Protein AF-A0A960IUI6-F1 (afdb_monomer)

Nearest PDB structures (foldseek):
  4tw1-assembly1_D  TM=3.621E-01  e=4.589E+00  Staphylococcus aureus subsp. aureus USA300_TCH1516
  4h56-assembly1_A  TM=2.480E-01  e=2.644E+00  Clostridium perfringens
  7fe3-assembly1_A  TM=3.326E-01  e=8.894E+00  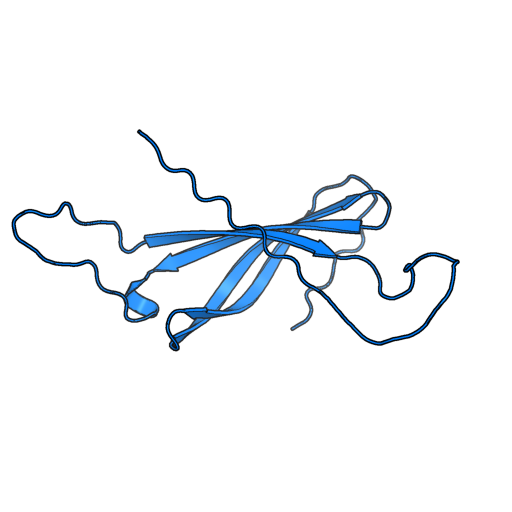Flavobacterium johnsoniae UW101

Structure (mmCIF, N/CA/C/O backbone):
data_AF-A0A960IUI6-F1
#
_entry.id   AF-A0A960IUI6-F1
#
loop_
_atom_site.group_PDB
_atom_site.id
_atom_site.type_symbol
_atom_site.label_atom_id
_atom_site.label_alt_id
_atom_site.label_comp_id
_atom_site.label_asym_id
_atom_site.label_entity_id
_atom_site.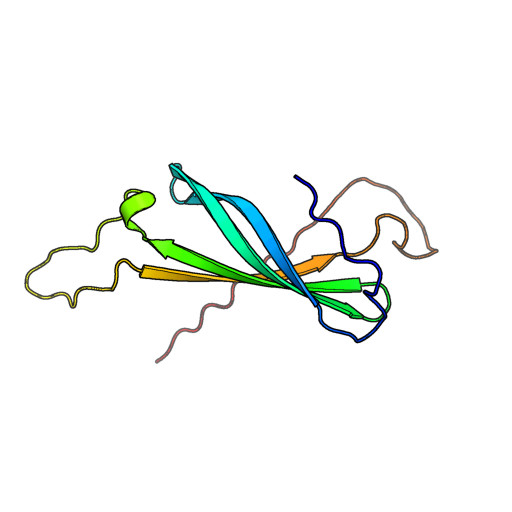label_seq_id
_atom_site.pdbx_PDB_ins_code
_atom_site.Cartn_x
_atom_site.Cartn_y
_atom_site.Cartn_z
_atom_site.occupanc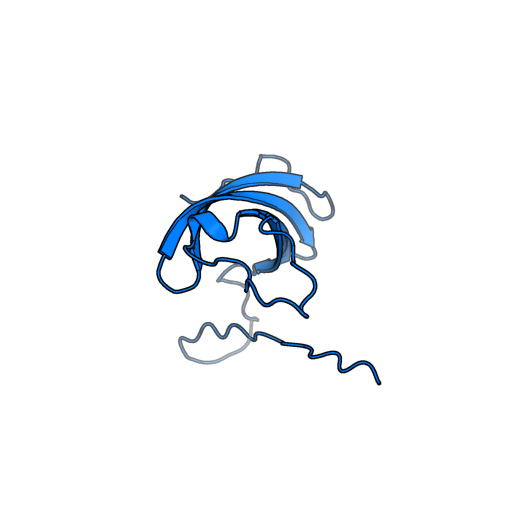y
_atom_site.B_iso_or_equiv
_atom_site.auth_seq_id
_atom_site.auth_comp_id
_atom_site.auth_asym_id
_atom_site.auth_atom_id
_atom_site.pdbx_PDB_model_num
ATOM 1 N N . GLU A 1 1 ? 1.032 8.625 -7.154 1.00 57.81 1 GLU A N 1
ATOM 2 C CA . GLU A 1 1 ? 1.769 9.134 -8.338 1.00 57.81 1 GLU A CA 1
ATOM 3 C C . GLU A 1 1 ? 2.444 7.939 -9.007 1.00 57.81 1 GLU A C 1
ATOM 5 O O . GLU A 1 1 ? 2.697 6.979 -8.283 1.00 57.81 1 GLU A O 1
ATOM 10 N N . PRO A 1 2 ? 2.651 7.898 -10.336 1.00 71.75 2 PRO A N 1
ATOM 11 C CA . PRO A 1 2 ? 3.481 6.853 -10.933 1.00 71.75 2 PRO A CA 1
ATOM 12 C C . PRO A 1 2 ? 4.876 6.847 -10.300 1.00 71.75 2 PRO A C 1
ATOM 14 O O . PRO A 1 2 ? 5.459 7.903 -10.075 1.00 71.75 2 PRO A O 1
ATOM 17 N N . V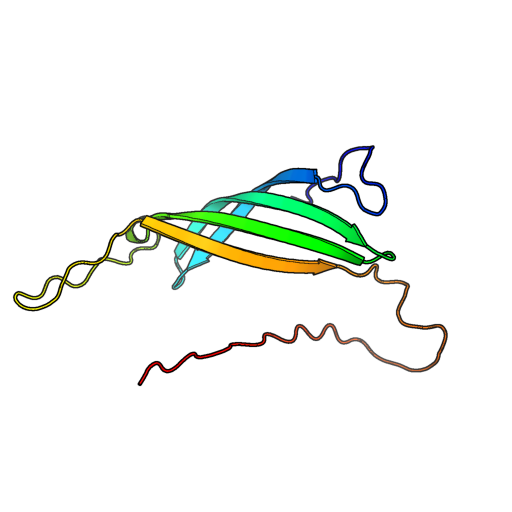AL A 1 3 ? 5.387 5.653 -10.012 1.00 75.75 3 VAL A N 1
ATOM 18 C CA . VAL A 1 3 ? 6.742 5.452 -9.497 1.00 75.75 3 VAL A CA 1
ATOM 19 C C . VAL A 1 3 ? 7.658 5.181 -10.683 1.00 75.75 3 VAL A C 1
ATOM 21 O O . VAL A 1 3 ? 7.429 4.234 -11.437 1.00 75.75 3 VAL A O 1
ATOM 24 N N . ASP A 1 4 ? 8.670 6.026 -10.862 1.00 75.50 4 ASP A N 1
ATOM 25 C CA . ASP A 1 4 ? 9.652 5.858 -11.927 1.00 75.50 4 ASP A CA 1
ATOM 26 C C . ASP A 1 4 ? 10.600 4.698 -11.615 1.00 75.50 4 ASP A C 1
ATOM 28 O O . ASP A 1 4 ? 11.130 4.572 -10.509 1.00 75.50 4 ASP A O 1
ATOM 32 N N . LEU A 1 5 ? 10.859 3.868 -12.624 1.00 67.69 5 LEU A N 1
ATOM 33 C CA . LEU A 1 5 ? 11.924 2.880 -12.547 1.00 67.69 5 LEU A CA 1
ATOM 34 C C . LEU A 1 5 ? 13.270 3.594 -12.788 1.00 67.69 5 LEU A C 1
ATOM 36 O O . LEU A 1 5 ? 13.418 4.281 -13.801 1.00 67.69 5 LEU A O 1
ATOM 40 N N . PRO A 1 6 ? 14.262 3.454 -11.894 1.00 66.56 6 PRO A N 1
ATOM 41 C CA . PRO A 1 6 ? 15.578 4.048 -12.046 1.00 66.56 6 PRO A CA 1
ATOM 42 C C . PRO A 1 6 ? 16.287 3.546 -13.303 1.00 66.56 6 PRO A C 1
ATOM 44 O O . PRO A 1 6 ? 16.130 2.403 -13.745 1.00 66.56 6 PRO A O 1
ATOM 47 N N . GLU A 1 7 ? 17.115 4.432 -13.853 1.00 58.53 7 GLU A N 1
ATOM 48 C CA . GLU A 1 7 ? 17.930 4.187 -15.038 1.00 58.53 7 GLU A CA 1
ATOM 49 C C . GLU A 1 7 ? 18.966 3.088 -14.737 1.00 58.53 7 GLU A C 1
ATOM 51 O O . GLU A 1 7 ? 20.046 3.348 -1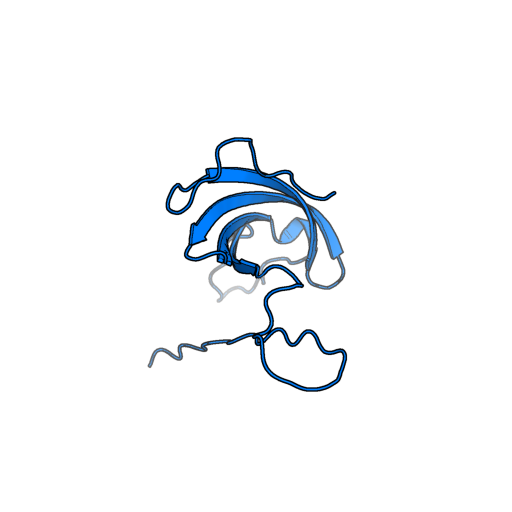4.211 1.00 58.53 7 GLU A O 1
ATOM 56 N N . GLY A 1 8 ? 18.604 1.835 -15.010 1.00 59.03 8 GLY A N 1
ATOM 57 C CA . GLY A 1 8 ? 19.395 0.660 -14.630 1.00 59.03 8 GLY A CA 1
ATOM 58 C C . GLY A 1 8 ? 18.593 -0.635 -14.517 1.00 59.03 8 GLY A C 1
ATOM 59 O O . GLY A 1 8 ? 19.198 -1.703 -14.530 1.00 59.03 8 GLY A O 1
ATOM 60 N N . ALA A 1 9 ? 17.256 -0.558 -14.477 1.00 63.19 9 ALA A N 1
ATOM 61 C CA . ALA A 1 9 ? 16.385 -1.726 -14.588 1.00 63.19 9 ALA A CA 1
ATOM 62 C C . ALA A 1 9 ? 16.651 -2.457 -15.919 1.00 63.19 9 ALA A C 1
ATOM 64 O O . ALA A 1 9 ? 16.173 -2.067 -16.985 1.00 63.19 9 ALA A O 1
ATOM 65 N N . THR A 1 10 ? 17.483 -3.490 -15.855 1.00 64.25 10 THR A N 1
ATOM 66 C CA . THR A 1 10 ? 17.847 -4.366 -16.968 1.00 64.25 10 THR A CA 1
ATOM 67 C C . THR A 1 10 ? 17.242 -5.743 -16.722 1.00 64.25 10 THR A C 1
ATOM 69 O O . THR A 1 10 ? 16.953 -6.094 -15.576 1.00 64.25 10 THR A O 1
ATOM 72 N N . ASP A 1 11 ? 17.003 -6.515 -17.787 1.00 67.69 11 ASP A N 1
ATOM 73 C CA . ASP A 1 11 ? 16.464 -7.871 -17.656 1.00 67.69 11 ASP A CA 1
ATOM 74 C C . ASP A 1 11 ? 17.278 -8.691 -16.643 1.00 67.69 11 ASP A C 1
ATOM 76 O O . ASP A 1 11 ? 18.490 -8.874 -16.788 1.00 67.69 11 ASP A O 1
ATOM 80 N N . GLY A 1 12 ? 16.590 -9.194 -15.620 1.00 68.19 12 GLY A N 1
ATOM 81 C CA . GLY A 1 12 ? 17.155 -10.059 -14.591 1.00 68.19 12 GLY A CA 1
ATOM 82 C C . GLY A 1 12 ? 17.759 -9.368 -13.363 1.00 68.19 12 GLY A C 1
ATOM 83 O O . GLY A 1 12 ? 18.076 -10.082 -12.412 1.00 68.19 12 GLY A O 1
ATOM 84 N N . GLU A 1 13 ? 17.878 -8.039 -13.297 1.00 79.31 13 GLU A N 1
ATOM 85 C CA . GLU A 1 13 ? 18.325 -7.358 -12.068 1.00 79.31 13 GLU A CA 1
ATOM 86 C C . GLU A 1 13 ? 17.127 -6.904 -11.221 1.00 79.31 13 GLU A C 1
ATOM 88 O O . GLU A 1 13 ? 16.180 -6.308 -11.736 1.00 79.31 13 GLU A O 1
ATOM 93 N N . ALA A 1 14 ? 17.155 -7.240 -9.928 1.00 82.75 14 ALA A N 1
ATOM 94 C CA . ALA A 1 14 ? 16.132 -6.839 -8.971 1.00 82.75 14 ALA A CA 1
ATOM 95 C C . ALA A 1 14 ? 16.430 -5.440 -8.429 1.00 82.75 14 ALA A C 1
ATOM 97 O O . ALA A 1 14 ? 17.583 -5.088 -8.169 1.00 82.75 14 ALA A O 1
ATOM 98 N N . LEU A 1 15 ? 15.378 -4.655 -8.238 1.00 87.31 15 LEU A N 1
ATOM 99 C CA . LEU A 1 15 ? 15.471 -3.269 -7.828 1.00 87.31 15 LEU A CA 1
ATOM 100 C C . LEU A 1 15 ? 14.476 -2.956 -6.714 1.00 87.31 15 LEU A C 1
ATOM 102 O O . LEU A 1 15 ? 13.280 -3.181 -6.877 1.00 87.31 15 LEU A O 1
ATOM 106 N N . SER A 1 16 ? 14.965 -2.339 -5.640 1.00 89.62 16 SER A N 1
ATOM 107 C CA . SER A 1 16 ? 14.135 -1.857 -4.537 1.00 89.62 16 SER A CA 1
ATOM 108 C C . SER A 1 16 ? 13.629 -0.429 -4.764 1.00 89.62 16 SER A C 1
ATOM 110 O O . SER A 1 16 ? 14.418 0.461 -5.094 1.00 89.62 16 SER A O 1
ATOM 112 N N . VAL A 1 17 ? 12.331 -0.198 -4.555 1.00 89.06 17 VAL A N 1
ATOM 113 C CA . VAL A 1 17 ? 11.689 1.121 -4.674 1.00 89.06 17 VAL A CA 1
ATOM 114 C C . VAL A 1 17 ? 10.626 1.302 -3.593 1.00 89.06 17 VAL A C 1
ATOM 116 O O . VAL A 1 17 ? 9.905 0.365 -3.270 1.00 89.06 17 VAL A O 1
ATOM 119 N N . GLU A 1 18 ? 10.494 2.516 -3.061 1.00 92.56 18 GLU A N 1
ATOM 120 C CA . GLU A 1 18 ? 9.394 2.889 -2.168 1.00 92.56 18 GLU A CA 1
ATOM 121 C C . GLU A 1 18 ? 8.264 3.553 -2.962 1.00 92.56 18 GLU A C 1
ATOM 123 O O . GLU A 1 18 ? 8.498 4.463 -3.763 1.00 92.56 18 GLU A O 1
ATOM 128 N N . ALA A 1 19 ? 7.030 3.115 -2.726 1.00 92.19 19 ALA A N 1
ATOM 129 C CA . ALA A 1 19 ? 5.848 3.601 -3.424 1.00 92.19 19 ALA A CA 1
ATOM 130 C C . ALA A 1 19 ? 4.818 4.164 -2.431 1.00 92.19 19 ALA A C 1
ATOM 132 O O . ALA A 1 19 ? 4.048 3.393 -1.850 1.00 92.19 19 ALA A O 1
ATOM 133 N N . PRO A 1 20 ? 4.765 5.495 -2.227 1.00 94.50 20 PRO A N 1
ATOM 134 C CA . PRO A 1 20 ? 3.710 6.107 -1.432 1.00 94.50 20 PRO A CA 1
ATOM 135 C C . PRO A 1 20 ? 2.362 6.005 -2.156 1.00 94.50 20 PRO A C 1
ATOM 137 O O . PRO A 1 20 ? 2.253 6.258 -3.362 1.00 94.50 20 PRO A O 1
ATOM 140 N N . GLY A 1 21 ? 1.314 5.671 -1.411 1.00 93.81 21 GLY A N 1
ATOM 141 C CA . GLY A 1 21 ? -0.028 5.480 -1.941 1.00 93.81 21 GLY A CA 1
ATOM 142 C C . GLY A 1 21 ? -1.106 5.533 -0.868 1.00 93.81 21 GLY A C 1
ATOM 143 O O . GLY A 1 21 ? -0.857 5.858 0.290 1.00 93.81 21 GLY A O 1
ATOM 144 N N . GLU A 1 22 ? -2.326 5.217 -1.281 1.00 96.00 22 GLU A N 1
ATOM 145 C CA . GLU A 1 22 ? -3.479 5.123 -0.394 1.00 96.00 22 GLU A CA 1
ATOM 146 C C . GLU A 1 22 ? -3.926 3.665 -0.324 1.00 96.00 22 GLU A C 1
ATOM 148 O O . GLU A 1 22 ? -4.184 3.033 -1.353 1.00 96.00 22 GLU A O 1
ATOM 153 N N . LEU A 1 23 ? -4.040 3.135 0.890 1.00 95.31 23 LEU A N 1
ATOM 154 C CA . LEU A 1 23 ? -4.598 1.817 1.152 1.00 95.31 23 LEU A CA 1
ATOM 155 C C . LEU A 1 23 ? -5.976 1.996 1.767 1.00 95.31 23 LEU A C 1
ATOM 157 O O . LEU A 1 23 ? -6.152 2.765 2.704 1.00 95.31 23 LEU A O 1
ATOM 161 N N . THR A 1 24 ? -6.970 1.294 1.228 1.00 96.00 24 THR A N 1
ATOM 162 C CA . THR A 1 24 ? -8.322 1.295 1.788 1.00 96.00 24 THR A CA 1
ATOM 163 C C . THR A 1 24 ? -8.663 -0.085 2.317 1.00 96.00 24 THR A C 1
ATOM 165 O O . THR A 1 24 ? -8.744 -1.041 1.546 1.00 96.00 24 THR A O 1
ATOM 168 N N . ILE A 1 25 ? -8.924 -0.179 3.618 1.00 94.44 25 ILE A N 1
ATOM 169 C CA . ILE A 1 25 ? -9.368 -1.403 4.286 1.00 94.44 25 ILE A CA 1
ATOM 170 C C . ILE A 1 25 ? -10.685 -1.095 4.983 1.00 94.44 25 ILE A C 1
ATOM 172 O O . ILE A 1 25 ? -10.815 -0.109 5.699 1.00 94.44 25 ILE A O 1
ATOM 176 N N . HIS A 1 26 ? -11.696 -1.932 4.738 1.00 92.31 26 HIS A N 1
ATOM 177 C CA . HIS A 1 26 ? -13.009 -1.808 5.379 1.00 92.31 26 HIS A CA 1
ATOM 178 C C . HIS A 1 26 ? -13.655 -0.403 5.249 1.00 92.31 26 HIS A C 1
ATOM 180 O O . HIS A 1 26 ? -14.437 0.031 6.091 1.00 92.31 26 HIS A O 1
ATOM 186 N N . GLY A 1 27 ? -13.352 0.310 4.158 1.00 95.31 27 GLY A N 1
ATOM 187 C CA . GLY A 1 27 ? -13.885 1.647 3.878 1.00 95.31 27 GLY A CA 1
ATOM 188 C C . GLY A 1 27 ? -13.151 2.804 4.565 1.00 95.31 27 GLY A C 1
ATOM 189 O O . GLY A 1 27 ? -13.553 3.947 4.361 1.00 95.31 27 GLY A O 1
ATOM 190 N N . VAL A 1 28 ? -12.092 2.530 5.333 1.00 97.06 28 VAL A N 1
ATOM 191 C CA . VAL A 1 28 ? -11.159 3.536 5.863 1.00 97.06 28 VAL A CA 1
ATOM 192 C C . VAL A 1 28 ? -9.939 3.598 4.949 1.00 97.06 28 VAL A C 1
ATOM 194 O O . VAL A 1 28 ? -9.431 2.552 4.547 1.00 97.06 28 VAL A O 1
ATOM 197 N N . THR A 1 29 ? -9.504 4.807 4.593 1.00 97.25 29 THR A N 1
ATOM 198 C CA . THR A 1 29 ? -8.394 5.056 3.665 1.00 97.25 29 THR A CA 1
ATOM 199 C C . THR A 1 29 ? -7.260 5.758 4.392 1.00 97.25 29 THR A C 1
ATOM 201 O O . THR A 1 29 ? -7.449 6.884 4.842 1.00 97.25 29 THR A O 1
ATOM 204 N N . GLU A 1 30 ? -6.088 5.129 4.413 1.00 96.62 30 GLU A N 1
ATOM 205 C CA . GLU A 1 30 ? -4.877 5.659 5.040 1.00 96.62 30 GLU A CA 1
ATOM 206 C C . GLU A 1 30 ? -3.751 5.799 4.007 1.00 96.62 30 GLU A C 1
ATOM 208 O O . GLU A 1 30 ? -3.674 5.049 3.027 1.00 96.62 30 GLU A O 1
ATOM 213 N N . GLN A 1 31 ? -2.862 6.770 4.229 1.00 96.81 31 GLN A N 1
ATOM 214 C CA . GLN A 1 31 ? -1.638 6.906 3.439 1.00 96.81 31 GLN A CA 1
ATOM 215 C C . GLN A 1 31 ? -0.606 5.894 3.926 1.00 96.81 31 GLN A C 1
ATOM 217 O O . GLN A 1 31 ? -0.272 5.867 5.108 1.00 96.81 31 GLN A O 1
ATOM 222 N N . VAL A 1 32 ? -0.068 5.109 3.002 1.00 96.00 32 VAL A N 1
ATOM 223 C CA . VAL A 1 32 ? 0.942 4.087 3.283 1.00 96.00 32 VAL A CA 1
ATOM 224 C C . VAL A 1 32 ? 2.094 4.198 2.294 1.00 96.00 32 VAL A C 1
ATOM 226 O O . VAL A 1 32 ? 1.952 4.781 1.217 1.00 96.00 32 VAL A O 1
ATOM 229 N N . THR A 1 33 ? 3.225 3.593 2.637 1.00 96.00 33 THR A N 1
ATOM 230 C CA . THR A 1 33 ? 4.341 3.389 1.712 1.00 96.00 33 THR A CA 1
ATOM 231 C C . THR A 1 33 ? 4.527 1.895 1.521 1.00 96.00 33 THR A C 1
ATOM 233 O O . THR A 1 33 ? 4.691 1.173 2.499 1.00 96.00 33 THR A O 1
ATOM 236 N N . ALA A 1 34 ? 4.484 1.433 0.273 1.00 96.25 34 ALA A N 1
ATOM 237 C CA . ALA A 1 34 ? 4.844 0.063 -0.060 1.00 96.25 34 ALA A CA 1
ATOM 238 C C . ALA A 1 34 ? 6.342 -0.033 -0.346 1.00 96.25 34 ALA A C 1
ATOM 240 O O . ALA A 1 34 ? 6.879 0.759 -1.124 1.00 96.25 34 ALA A O 1
ATOM 241 N N . GLU A 1 35 ? 6.990 -1.029 0.239 1.00 95.81 35 GLU A N 1
ATOM 242 C CA . GLU A 1 35 ? 8.329 -1.454 -0.150 1.00 95.81 35 GLU A CA 1
ATOM 243 C C . GLU A 1 35 ? 8.191 -2.429 -1.315 1.00 95.81 35 GLU A C 1
ATOM 245 O O . GLU A 1 35 ? 7.479 -3.427 -1.214 1.00 95.81 35 GLU A O 1
ATOM 250 N N . LEU A 1 36 ? 8.827 -2.123 -2.443 1.00 93.69 36 LEU A N 1
ATOM 251 C CA . LEU A 1 36 ? 8.722 -2.903 -3.671 1.00 93.69 36 LEU A CA 1
ATOM 252 C C . LEU A 1 36 ? 10.084 -3.446 -4.075 1.00 93.69 36 LEU A C 1
ATOM 254 O O . LEU A 1 36 ? 11.073 -2.719 -4.047 1.00 93.69 36 LEU A O 1
ATOM 258 N N . GLU A 1 37 ? 10.108 -4.680 -4.560 1.00 91.88 37 GLU A N 1
ATOM 259 C CA . GLU A 1 37 ? 11.198 -5.235 -5.349 1.00 91.88 37 GLU A CA 1
ATOM 260 C C . GLU A 1 37 ? 10.680 -5.564 -6.753 1.00 91.88 37 GLU A C 1
ATOM 262 O O . GLU A 1 37 ? 9.725 -6.324 -6.917 1.00 91.88 37 GLU A O 1
ATOM 267 N N . ALA A 1 38 ? 11.287 -4.965 -7.774 1.00 89.94 38 ALA A N 1
ATOM 268 C CA . ALA A 1 38 ? 10.891 -5.105 -9.167 1.00 89.94 38 ALA A CA 1
ATOM 269 C C . ALA A 1 38 ? 12.013 -5.727 -10.002 1.00 89.94 38 ALA A C 1
ATOM 271 O O . ALA A 1 38 ? 13.176 -5.354 -9.867 1.00 89.94 38 ALA A O 1
ATOM 272 N N . GLN A 1 39 ? 11.659 -6.631 -10.912 1.00 88.44 39 GLN A N 1
ATOM 273 C CA . GLN A 1 39 ? 12.570 -7.239 -11.878 1.00 88.44 39 GLN A CA 1
ATOM 274 C C . GLN A 1 39 ? 11.893 -7.320 -13.246 1.00 88.44 39 GLN A C 1
ATOM 276 O O . GLN A 1 39 ? 10.723 -7.692 -13.348 1.00 88.44 39 GLN A O 1
ATOM 281 N N . LEU A 1 40 ? 12.629 -7.012 -14.314 1.00 87.31 40 LEU A N 1
ATOM 282 C CA . LEU A 1 40 ? 12.167 -7.274 -15.674 1.00 87.31 40 LEU A CA 1
ATOM 283 C C . LEU A 1 40 ? 12.570 -8.695 -16.088 1.00 87.31 40 LEU A C 1
ATOM 285 O O . LEU A 1 40 ? 13.742 -9.058 -15.986 1.00 87.31 40 LEU A O 1
ATOM 289 N N . VAL A 1 41 ? 11.599 -9.493 -16.529 1.00 87.50 41 VAL A N 1
ATOM 290 C CA . VAL A 1 41 ? 11.805 -10.866 -17.002 1.00 87.50 41 VAL A CA 1
ATOM 291 C C . VAL A 1 41 ? 11.065 -11.047 -18.319 1.00 87.50 41 VAL A C 1
ATOM 293 O O . VAL A 1 41 ? 9.833 -11.011 -18.352 1.00 87.50 41 VAL A O 1
ATOM 296 N N . ASP A 1 42 ? 11.811 -11.221 -19.412 1.00 86.75 42 ASP A N 1
ATOM 297 C CA . ASP A 1 42 ? 11.262 -11.458 -20.755 1.00 86.75 42 ASP A CA 1
ATOM 298 C C . ASP A 1 42 ? 10.220 -10.390 -21.161 1.00 86.75 42 ASP A C 1
ATOM 300 O O . ASP A 1 42 ? 9.172 -10.680 -21.743 1.00 86.75 42 ASP A O 1
ATOM 304 N N . GLY A 1 43 ? 10.483 -9.125 -20.810 1.00 83.69 43 GLY A N 1
ATOM 305 C CA . GLY A 1 43 ? 9.586 -7.998 -21.094 1.00 83.69 43 GLY A CA 1
ATOM 306 C C . GLY A 1 43 ? 8.348 -7.888 -20.191 1.00 83.69 43 GLY A C 1
ATOM 307 O O . GLY A 1 43 ? 7.504 -7.023 -20.431 1.00 83.69 43 GLY A O 1
ATOM 308 N N . THR A 1 44 ? 8.235 -8.722 -19.154 1.00 87.62 44 THR A N 1
ATOM 309 C CA . THR A 1 44 ? 7.231 -8.601 -18.084 1.00 87.62 44 THR A CA 1
ATOM 310 C C . THR A 1 44 ? 7.892 -8.053 -16.828 1.00 87.62 44 THR A C 1
ATOM 312 O O . THR A 1 44 ? 8.883 -8.611 -16.362 1.00 87.62 44 THR A O 1
ATOM 315 N N . ALA A 1 45 ? 7.358 -6.974 -16.256 1.00 88.44 45 ALA A N 1
ATOM 316 C CA . ALA A 1 45 ? 7.837 -6.493 -14.964 1.00 88.44 45 ALA A CA 1
ATOM 317 C C . ALA A 1 45 ? 7.160 -7.293 -13.848 1.00 88.44 45 ALA A C 1
ATOM 319 O O . ALA A 1 45 ? 5.938 -7.248 -13.695 1.00 88.44 45 ALA A O 1
ATOM 320 N N . VAL A 1 46 ? 7.957 -8.032 -13.087 1.00 91.62 46 VAL A N 1
ATOM 321 C CA . VAL A 1 46 ? 7.540 -8.776 -11.900 1.00 91.62 46 VAL A CA 1
ATOM 322 C C . VAL A 1 46 ? 7.840 -7.907 -10.689 1.00 91.62 46 VAL A C 1
ATOM 324 O O . VAL A 1 46 ? 8.983 -7.509 -10.494 1.00 91.62 46 VAL A O 1
ATOM 327 N N . VAL A 1 47 ? 6.820 -7.603 -9.891 1.00 92.81 47 VAL A N 1
ATOM 328 C CA . VAL A 1 47 ? 6.941 -6.773 -8.688 1.00 92.81 47 VAL A CA 1
ATOM 329 C C . VAL A 1 47 ? 6.438 -7.561 -7.492 1.00 92.81 47 VAL A C 1
ATOM 331 O O . VAL A 1 47 ? 5.312 -8.054 -7.512 1.00 92.81 47 VAL A O 1
ATOM 334 N N . VAL A 1 48 ? 7.254 -7.667 -6.455 1.00 96.00 48 VAL A N 1
ATOM 335 C CA . VAL A 1 48 ? 6.858 -8.154 -5.131 1.00 96.00 48 VAL A CA 1
ATOM 336 C C . VAL A 1 48 ? 6.833 -6.952 -4.205 1.00 96.00 48 VAL A C 1
ATOM 338 O O . VAL A 1 48 ? 7.703 -6.091 -4.309 1.00 96.00 48 VAL A O 1
ATOM 341 N N . GLY A 1 49 ? 5.839 -6.860 -3.330 1.00 96.00 49 GLY A N 1
ATOM 342 C CA . GLY A 1 49 ? 5.781 -5.761 -2.382 1.00 96.00 49 GLY A CA 1
ATOM 343 C C . GLY A 1 49 ? 5.203 -6.139 -1.035 1.00 96.00 49 GLY A C 1
ATOM 344 O O . GLY A 1 49 ? 4.433 -7.097 -0.918 1.00 96.00 49 GLY A O 1
ATOM 345 N N . SER A 1 50 ? 5.583 -5.348 -0.038 1.00 97.81 50 SER A N 1
ATOM 346 C CA . SER A 1 50 ? 5.095 -5.420 1.333 1.00 97.81 50 SER A CA 1
ATOM 347 C C . SER A 1 50 ? 4.659 -4.045 1.829 1.00 97.81 50 SER A C 1
ATOM 349 O O . SER A 1 50 ? 5.221 -3.014 1.454 1.00 97.81 50 SER A O 1
ATOM 351 N N . ILE A 1 51 ? 3.631 -4.033 2.672 1.00 97.56 51 ILE A N 1
ATOM 352 C CA . ILE A 1 51 ? 3.178 -2.850 3.404 1.00 97.56 51 ILE A CA 1
ATOM 353 C C . ILE A 1 51 ? 2.938 -3.285 4.843 1.00 97.56 51 ILE A C 1
ATOM 355 O O . ILE A 1 51 ? 2.070 -4.124 5.090 1.00 97.56 51 ILE A O 1
ATOM 359 N N . ASP A 1 52 ? 3.672 -2.701 5.780 1.00 96.25 52 ASP A N 1
ATOM 360 C CA . ASP A 1 52 ? 3.373 -2.854 7.198 1.00 96.25 52 ASP A CA 1
ATOM 361 C C . ASP A 1 52 ? 2.273 -1.873 7.604 1.00 96.25 52 ASP A C 1
ATOM 363 O O . ASP A 1 52 ? 2.303 -0.688 7.258 1.00 96.25 52 ASP A O 1
ATOM 367 N N . ILE A 1 53 ? 1.279 -2.387 8.320 1.00 94.88 53 ILE A N 1
ATOM 368 C CA . ILE A 1 53 ? 0.115 -1.636 8.778 1.00 94.88 53 ILE A CA 1
ATOM 369 C C . ILE A 1 53 ? -0.187 -1.935 10.242 1.00 94.88 53 ILE A C 1
ATOM 371 O O . ILE A 1 53 ? 0.097 -3.023 10.745 1.00 94.88 53 ILE A O 1
ATOM 375 N N . ASP A 1 54 ? -0.857 -0.988 10.889 1.00 93.94 54 ASP A N 1
ATOM 376 C CA . ASP A 1 54 ? -1.589 -1.217 12.127 1.00 93.94 54 ASP A CA 1
ATOM 377 C C . ASP A 1 54 ? -3.089 -1.251 11.802 1.00 93.94 54 ASP A C 1
ATOM 379 O O . ASP A 1 54 ? -3.646 -0.332 11.199 1.00 93.94 54 ASP A O 1
ATOM 383 N N . PHE A 1 55 ? -3.768 -2.339 12.159 1.00 91.12 55 PHE A N 1
ATOM 384 C CA . PHE A 1 55 ? -5.195 -2.503 11.889 1.00 91.12 55 PHE A CA 1
ATOM 385 C C . PHE A 1 55 ? -6.069 -1.468 12.609 1.00 91.12 55 PHE A C 1
ATOM 387 O O . PHE A 1 55 ? -7.174 -1.168 12.138 1.00 91.12 55 PHE A O 1
ATOM 394 N N . THR A 1 56 ? -5.586 -0.882 13.705 1.00 92.25 56 THR A N 1
ATOM 395 C CA . THR A 1 56 ? -6.325 0.134 14.459 1.00 92.25 56 THR A CA 1
ATOM 396 C C . THR A 1 56 ? -6.444 1.452 13.698 1.00 92.25 56 THR A C 1
ATOM 398 O 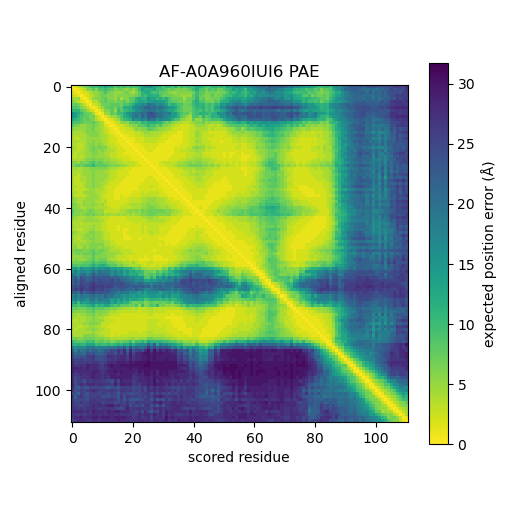O . THR A 1 56 ? -7.487 2.102 13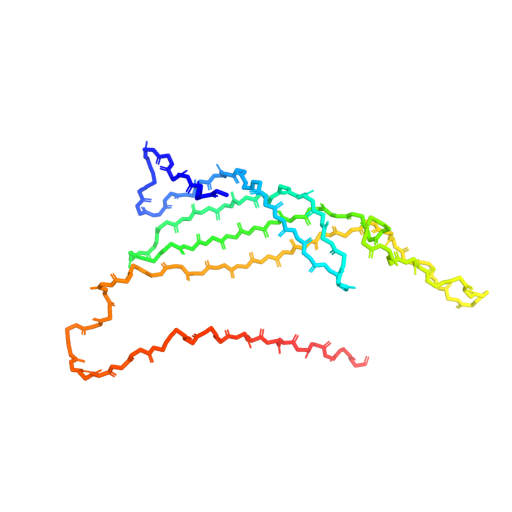.815 1.00 92.25 56 THR A O 1
ATOM 401 N N . ASP A 1 57 ? -5.483 1.791 12.830 1.00 92.94 57 ASP A N 1
ATOM 402 C CA . ASP A 1 57 ? -5.576 2.951 11.924 1.00 92.94 57 ASP A CA 1
ATOM 403 C C . ASP A 1 57 ? -6.738 2.793 10.925 1.00 92.94 57 ASP A C 1
ATOM 405 O O . ASP A 1 57 ? -7.384 3.760 10.524 1.00 92.94 57 ASP A O 1
ATOM 409 N N . PHE A 1 58 ? -7.104 1.547 10.609 1.00 94.06 58 PHE A N 1
ATOM 410 C CA . PHE A 1 58 ? -8.253 1.205 9.765 1.00 94.06 58 PHE A CA 1
ATOM 411 C C . PHE A 1 58 ? -9.544 0.934 10.560 1.00 94.06 58 PHE A C 1
ATOM 413 O O . PHE A 1 58 ? -10.546 0.485 9.995 1.00 94.06 58 PHE A O 1
ATOM 420 N N . GLY A 1 59 ? -9.550 1.201 11.872 1.00 89.31 59 GLY A N 1
ATOM 421 C CA . GLY A 1 59 ? -10.706 1.006 12.754 1.00 89.31 59 GLY A CA 1
ATOM 422 C C . GLY A 1 59 ? -11.036 -0.459 13.051 1.00 89.31 59 GLY A C 1
ATOM 423 O O . GLY A 1 59 ? -12.181 -0.777 13.383 1.00 89.31 59 GLY A O 1
ATOM 424 N N . ILE A 1 60 ? -10.063 -1.359 12.898 1.00 88.94 60 ILE A N 1
ATOM 425 C CA . ILE A 1 60 ? -10.197 -2.781 13.212 1.00 88.94 60 ILE A CA 1
ATOM 426 C C . ILE A 1 60 ? -9.540 -3.024 14.571 1.00 88.94 60 ILE A C 1
ATOM 428 O O . ILE A 1 60 ? -8.331 -2.908 14.717 1.00 88.94 60 ILE A O 1
ATOM 432 N N . GLU A 1 61 ? -10.349 -3.378 15.567 1.00 83.94 61 GLU A N 1
ATOM 433 C CA . GLU A 1 61 ? -9.879 -3.698 16.917 1.00 83.94 61 GLU A CA 1
ATOM 434 C C . GLU A 1 61 ? -9.941 -5.211 17.159 1.00 83.94 61 GLU A C 1
ATOM 436 O O . GLU A 1 61 ? -10.924 -5.878 16.804 1.00 83.94 61 GLU A O 1
ATOM 441 N N . ALA A 1 62 ? -8.915 -5.765 17.809 1.00 73.50 62 ALA A N 1
ATOM 442 C CA . ALA A 1 62 ? -8.907 -7.174 18.173 1.00 73.50 62 ALA A CA 1
ATOM 443 C C . ALA A 1 62 ? -10.085 -7.525 19.114 1.00 73.50 62 ALA A C 1
ATOM 445 O O . ALA A 1 62 ? -10.379 -6.805 20.079 1.00 73.50 62 ALA A O 1
ATOM 446 N N . PRO A 1 63 ? -10.770 -8.665 18.897 1.00 70.44 63 PRO A N 1
ATOM 447 C CA . PRO A 1 63 ? -11.883 -9.066 19.744 1.00 70.44 63 PRO A CA 1
ATOM 448 C C . PRO A 1 63 ? -11.413 -9.335 21.178 1.00 70.44 63 PRO A C 1
ATOM 450 O O . PRO A 1 63 ? -10.569 -10.190 21.436 1.00 70.44 63 PRO A O 1
ATOM 453 N N . SER A 1 64 ? -12.030 -8.648 22.137 1.00 67.56 64 SER A N 1
ATOM 454 C CA . SER A 1 64 ? -11.771 -8.830 23.566 1.00 67.56 64 SER A CA 1
ATOM 455 C C . SER A 1 64 ? -12.800 -9.787 24.177 1.00 67.56 64 SER A C 1
ATOM 457 O O . SER A 1 64 ? -13.837 -9.361 24.682 1.00 67.56 64 SER A O 1
ATOM 459 N N . ALA A 1 65 ? -12.553 -11.099 24.128 1.00 66.62 65 ALA A N 1
ATOM 460 C CA . ALA A 1 65 ? -13.368 -12.094 24.835 1.00 66.62 65 ALA A CA 1
ATOM 461 C C . ALA A 1 65 ? -12.507 -12.909 25.820 1.00 66.62 65 ALA A C 1
ATOM 463 O O . ALA A 1 65 ? -11.366 -13.233 25.507 1.00 66.62 65 ALA A O 1
ATOM 464 N N . PRO A 1 66 ? -13.032 -13.310 26.996 1.00 62.41 66 PRO A N 1
ATOM 465 C CA . PRO A 1 66 ? -12.231 -13.912 28.071 1.00 62.41 66 PRO A CA 1
ATOM 466 C C . PRO A 1 66 ? -11.616 -15.292 27.753 1.00 62.41 66 PRO A C 1
ATOM 468 O O . PRO A 1 66 ? -10.908 -15.840 28.591 1.00 62.41 66 PRO A O 1
ATOM 471 N N . VAL A 1 67 ? -11.899 -15.873 26.580 1.00 69.94 67 VAL A N 1
ATOM 472 C CA . VAL A 1 67 ? -11.457 -17.222 26.165 1.00 69.94 67 VAL A CA 1
ATOM 473 C C . VAL A 1 67 ? -10.759 -17.210 24.792 1.00 69.94 67 VAL A C 1
ATOM 475 O O . VAL A 1 67 ? -10.370 -18.264 24.300 1.00 69.94 67 VAL A O 1
ATOM 478 N N . VAL A 1 68 ? -10.577 -16.046 24.156 1.00 61.75 68 VAL A N 1
ATOM 479 C CA . VAL A 1 68 ? -9.862 -15.959 22.869 1.00 61.75 68 VAL A CA 1
ATOM 480 C C . VAL A 1 68 ? -8.441 -15.458 23.095 1.00 61.75 68 VAL A C 1
ATOM 482 O O . VAL A 1 68 ? -8.210 -14.576 23.919 1.00 61.75 68 VAL A O 1
ATOM 485 N N . LEU A 1 69 ? -7.482 -16.051 22.384 1.00 65.81 69 LEU A N 1
ATOM 486 C CA . LEU A 1 69 ? -6.134 -15.503 22.295 1.00 65.81 69 LEU A CA 1
ATOM 487 C C . LEU A 1 69 ? -6.216 -14.194 21.503 1.00 65.81 69 LEU A C 1
ATOM 489 O O . LEU A 1 69 ? -6.783 -14.180 20.411 1.00 65.81 69 LEU A O 1
ATOM 493 N N . SER A 1 70 ? -5.683 -13.112 22.068 1.00 67.06 70 SER A N 1
ATOM 494 C CA . SER A 1 70 ? -5.530 -11.844 21.355 1.00 67.06 70 SER A CA 1
ATOM 495 C C . SER A 1 70 ? -4.571 -12.026 20.179 1.00 67.06 70 SER A C 1
ATOM 497 O O . SER A 1 70 ? -3.563 -12.727 20.296 1.00 67.06 70 SER A O 1
ATOM 499 N N . VAL A 1 71 ? -4.905 -11.408 19.052 1.00 73.12 71 VAL A N 1
ATOM 500 C CA . VAL A 1 71 ? -4.040 -11.297 17.871 1.00 73.12 71 VAL A CA 1
ATOM 501 C C . VAL A 1 71 ? -3.310 -9.955 17.908 1.00 73.12 71 VAL A C 1
ATOM 503 O O . VAL A 1 71 ? -3.768 -9.051 18.605 1.00 73.12 71 VAL A O 1
ATOM 506 N N . SER A 1 72 ? -2.171 -9.850 17.218 1.00 80.62 72 SER A N 1
ATOM 507 C CA . SER A 1 72 ? -1.465 -8.570 17.078 1.00 80.62 72 SER A CA 1
ATOM 508 C C . SER A 1 72 ? -2.278 -7.610 16.215 1.00 80.62 72 SER A C 1
ATOM 510 O O . SER A 1 72 ? -2.938 -8.054 15.273 1.00 80.62 72 SER A O 1
ATOM 512 N N . ASP A 1 73 ? -2.202 -6.320 16.530 1.00 85.62 73 ASP A N 1
ATOM 513 C CA . ASP A 1 73 ? -2.788 -5.247 15.723 1.00 85.62 73 ASP A CA 1
ATOM 514 C C . ASP A 1 73 ? -1.902 -4.912 14.505 1.00 85.62 73 ASP A C 1
ATOM 516 O O . ASP A 1 73 ? -2.396 -4.456 13.477 1.00 85.62 73 ASP A O 1
ATOM 520 N N . GLU A 1 74 ? -0.605 -5.225 14.586 1.00 91.19 74 GLU A N 1
ATOM 521 C CA . GLU A 1 74 ? 0.355 -5.111 13.484 1.00 91.19 74 GLU A CA 1
ATOM 522 C C . GLU A 1 74 ? 0.177 -6.241 12.461 1.00 91.19 74 GLU A C 1
ATOM 524 O O . GLU A 1 74 ? 0.072 -7.422 12.821 1.00 91.19 74 GLU A O 1
ATOM 529 N N . ALA A 1 75 ? 0.218 -5.891 11.178 1.00 90.88 75 ALA A N 1
ATOM 530 C CA . ALA A 1 75 ? 0.197 -6.847 10.083 1.00 90.88 75 ALA A CA 1
ATOM 531 C C . ALA A 1 75 ? 1.041 -6.392 8.895 1.00 90.88 75 ALA A C 1
ATOM 533 O O . ALA A 1 75 ? 1.177 -5.203 8.627 1.00 90.88 75 ALA A O 1
ATOM 534 N N . THR A 1 76 ? 1.530 -7.368 8.135 1.00 95.44 76 THR A N 1
ATOM 535 C CA . THR A 1 76 ? 2.200 -7.139 6.855 1.00 95.44 76 THR A CA 1
ATOM 536 C C . THR A 1 76 ? 1.281 -7.601 5.732 1.00 95.44 76 THR A C 1
ATOM 538 O O . THR A 1 76 ? 0.831 -8.749 5.706 1.00 95.44 76 THR A O 1
ATOM 541 N N . VAL A 1 77 ? 0.986 -6.704 4.796 1.00 95.62 77 VAL A N 1
ATOM 542 C CA . VA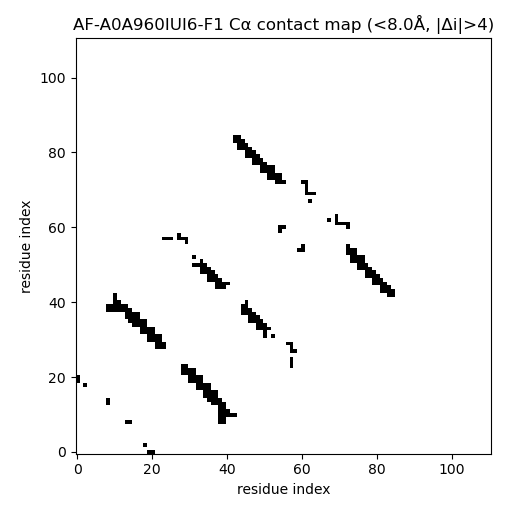L A 1 77 ? 0.279 -7.015 3.553 1.00 95.62 77 VAL A CA 1
ATOM 543 C C . VAL A 1 77 ? 1.315 -7.311 2.482 1.00 95.62 77 VAL A C 1
ATOM 545 O O . VAL A 1 77 ? 2.083 -6.429 2.117 1.00 95.62 77 VAL A O 1
ATOM 548 N N . GLU A 1 78 ? 1.308 -8.530 1.951 1.00 97.00 78 GLU A N 1
ATOM 549 C CA . GLU A 1 78 ? 2.206 -8.956 0.875 1.00 97.00 78 GLU A CA 1
ATOM 550 C C . GLU A 1 78 ? 1.444 -9.102 -0.446 1.00 97.00 78 GLU A C 1
ATOM 552 O O . GLU A 1 78 ? 0.299 -9.566 -0.478 1.00 97.00 78 GLU A O 1
ATOM 557 N N . PHE A 1 79 ? 2.080 -8.735 -1.556 1.00 96.31 79 PHE A N 1
ATOM 558 C CA . PHE A 1 79 ? 1.503 -8.900 -2.886 1.00 96.31 79 PHE A CA 1
ATOM 559 C C . PHE A 1 79 ? 2.560 -9.175 -3.954 1.00 96.31 79 PHE A C 1
ATOM 561 O O . PHE A 1 79 ? 3.734 -8.839 -3.817 1.00 96.31 79 PHE A O 1
ATOM 568 N N . GLN A 1 80 ? 2.101 -9.751 -5.065 1.00 96.25 80 GLN A N 1
ATOM 569 C CA . GLN A 1 80 ? 2.878 -9.900 -6.287 1.00 96.25 80 GLN A CA 1
ATOM 570 C C . GLN A 1 80 ? 2.060 -9.396 -7.475 1.00 96.25 80 GLN A C 1
ATOM 572 O O . GLN A 1 80 ? 0.895 -9.760 -7.639 1.00 96.25 80 GLN A O 1
ATOM 577 N N . LEU A 1 81 ? 2.682 -8.576 -8.315 1.00 94.06 81 LEU A N 1
ATOM 578 C CA . LEU A 1 81 ? 2.088 -7.983 -9.507 1.00 94.06 81 LEU A CA 1
ATOM 579 C C . LEU A 1 81 ? 2.948 -8.306 -10.729 1.00 94.06 81 LEU A C 1
ATOM 581 O O . LEU A 1 81 ? 4.176 -8.340 -10.655 1.00 94.06 81 LEU A O 1
ATOM 585 N N . LEU A 1 82 ? 2.291 -8.540 -11.862 1.00 94.00 82 LEU A N 1
ATOM 586 C CA . LEU A 1 82 ? 2.937 -8.726 -13.155 1.00 94.00 82 LEU A CA 1
ATOM 587 C C . LEU A 1 82 ? 2.391 -7.671 -14.112 1.00 94.00 82 LEU A C 1
ATOM 589 O O . LEU A 1 82 ? 1.186 -7.628 -14.369 1.00 94.00 82 LEU A O 1
ATOM 593 N N . PHE A 1 83 ? 3.274 -6.839 -14.655 1.00 90.12 83 PHE A N 1
ATOM 594 C CA . PHE A 1 83 ? 2.916 -5.809 -15.623 1.00 90.12 83 PHE A CA 1
ATOM 595 C C . PHE A 1 83 ? 3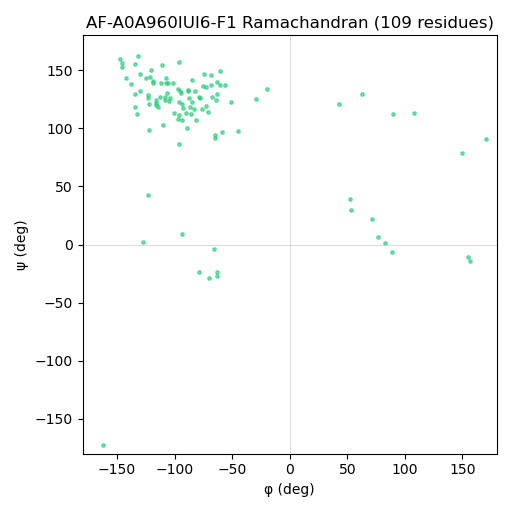.431 -6.196 -17.005 1.00 90.12 83 PHE A C 1
ATOM 597 O O . PHE A 1 83 ? 4.620 -6.457 -17.191 1.00 90.12 83 PHE A O 1
ATOM 604 N N . THR A 1 84 ? 2.531 -6.191 -17.986 1.00 88.44 84 THR A N 1
ATOM 605 C CA . THR A 1 84 ? 2.878 -6.328 -19.403 1.00 88.44 84 THR A CA 1
ATOM 606 C C . THR A 1 84 ? 2.593 -5.004 -20.110 1.00 88.44 84 THR A C 1
ATOM 608 O O . THR A 1 84 ? 1.587 -4.358 -19.808 1.00 88.44 84 THR A O 1
ATOM 611 N N . PRO A 1 85 ? 3.469 -4.550 -21.021 1.00 81.88 85 PRO A N 1
ATOM 612 C CA . PRO A 1 85 ? 3.227 -3.317 -21.754 1.00 81.88 85 PRO A CA 1
ATOM 613 C C . PRO A 1 85 ? 1.970 -3.451 -22.627 1.00 81.88 85 PRO A C 1
ATOM 615 O O . PRO A 1 85 ? 1.844 -4.397 -23.412 1.00 81.88 85 PRO A O 1
ATOM 618 N N . GLU A 1 86 ? 1.053 -2.481 -22.529 1.00 68.00 86 GLU A N 1
ATOM 619 C CA . GLU A 1 86 ? -0.081 -2.355 -23.453 1.00 68.00 86 GLU A CA 1
ATOM 620 C C . GLU A 1 86 ? 0.458 -2.047 -24.859 1.00 68.00 86 GLU A C 1
ATOM 622 O O . GLU A 1 86 ? 0.779 -0.914 -25.209 1.00 68.00 86 GLU A O 1
ATOM 627 N N . GLY A 1 87 ? 0.639 -3.105 -25.647 1.00 58.53 87 GLY A N 1
ATOM 628 C CA . GLY A 1 87 ? 1.317 -3.068 -26.944 1.00 58.53 87 GLY A CA 1
ATOM 629 C C . GLY A 1 87 ? 1.935 -4.403 -27.362 1.00 58.53 87 GLY A C 1
ATOM 630 O O . GLY A 1 87 ? 2.308 -4.548 -28.521 1.00 58.53 87 GLY A O 1
ATOM 631 N N . ASN A 1 88 ? 1.997 -5.390 -26.461 1.00 51.00 88 ASN A N 1
ATOM 632 C CA . ASN A 1 88 ? 2.411 -6.760 -26.775 1.00 51.00 88 ASN A CA 1
ATOM 633 C C . ASN A 1 88 ? 1.333 -7.794 -26.395 1.00 51.00 88 ASN A C 1
ATOM 635 O O . ASN A 1 88 ? 1.625 -8.853 -25.847 1.00 51.00 88 ASN A O 1
ATOM 639 N N . ALA A 1 89 ? 0.066 -7.494 -26.690 1.00 49.28 89 ALA A N 1
ATOM 640 C CA . ALA A 1 89 ? -0.867 -8.563 -27.025 1.00 49.28 89 ALA A CA 1
ATOM 641 C C . ALA A 1 89 ? -0.463 -9.032 -28.427 1.00 49.28 89 ALA A C 1
ATOM 643 O O . ALA A 1 89 ? -0.407 -8.209 -29.337 1.00 49.28 89 ALA A O 1
ATOM 644 N N . ALA A 1 90 ? -0.079 -10.301 -28.547 1.00 49.06 90 ALA A N 1
ATOM 645 C CA . ALA A 1 90 ? 0.381 -10.982 -29.752 1.00 49.06 90 ALA A CA 1
ATOM 646 C C . ALA A 1 90 ? 0.002 -10.319 -31.096 1.00 49.06 90 ALA A C 1
ATOM 648 O O . ALA A 1 90 ? -1.160 -10.009 -31.357 1.00 49.06 90 ALA A O 1
ATOM 649 N N . ASP A 1 91 ? 0.983 -10.223 -31.997 1.00 54.28 91 ASP A N 1
ATOM 650 C CA . ASP A 1 91 ? 0.745 -10.283 -33.440 1.00 54.28 91 ASP A CA 1
ATOM 651 C C . ASP A 1 91 ? -0.233 -11.442 -33.727 1.00 54.28 91 ASP A C 1
ATOM 653 O O . ASP A 1 91 ? 0.141 -12.614 -33.689 1.00 54.28 91 ASP A O 1
ATOM 657 N N . GLY A 1 92 ? -1.523 -11.125 -33.875 1.00 45.75 92 GLY A N 1
ATOM 658 C CA . GLY A 1 92 ? -2.566 -12.141 -33.976 1.00 45.75 92 GLY A CA 1
ATOM 659 C C . GLY A 1 92 ? -3.928 -11.727 -33.429 1.00 45.75 92 GLY A C 1
ATOM 660 O O . GLY A 1 92 ? -4.337 -12.203 -32.384 1.00 45.75 92 GLY A O 1
ATOM 661 N N . ALA A 1 93 ? -4.644 -10.949 -34.241 1.00 54.81 93 ALA A N 1
ATOM 662 C CA . ALA A 1 93 ? -6.100 -10.953 -34.394 1.00 54.81 93 ALA A CA 1
ATOM 663 C C . ALA A 1 93 ? -7.012 -10.592 -33.196 1.00 54.81 93 ALA A C 1
ATOM 665 O O . ALA A 1 93 ? -7.065 -11.255 -32.171 1.00 54.81 93 ALA A O 1
ATOM 666 N N . ASP A 1 94 ? -7.913 -9.660 -33.521 1.00 51.47 94 ASP A N 1
ATOM 667 C CA . ASP A 1 94 ? -9.275 -9.534 -32.994 1.00 51.47 94 ASP A CA 1
ATOM 668 C C . ASP A 1 94 ? -9.491 -8.681 -31.728 1.00 51.47 94 ASP A C 1
ATOM 670 O O . ASP A 1 94 ? -9.070 -8.998 -30.626 1.00 51.47 94 ASP A O 1
ATOM 674 N N . GLY A 1 95 ? -10.189 -7.562 -31.954 1.00 46.28 95 GLY A N 1
ATOM 675 C CA . GLY A 1 95 ? -11.281 -7.032 -31.135 1.00 46.28 95 GLY A CA 1
ATOM 676 C C . GLY A 1 95 ? -11.187 -7.022 -29.605 1.00 46.28 95 GLY A C 1
ATOM 677 O O . GLY A 1 95 ? -11.320 -8.043 -28.949 1.00 46.28 95 GLY A O 1
ATOM 678 N N . GLY A 1 96 ? -11.290 -5.813 -29.045 1.00 45.00 96 GLY A N 1
ATOM 679 C CA . GLY A 1 96 ? -12.146 -5.597 -27.876 1.00 45.00 96 GLY A CA 1
ATOM 680 C C . GLY A 1 96 ? -11.428 -5.376 -26.548 1.00 45.00 96 GLY A C 1
ATOM 681 O O . GLY A 1 96 ? -10.829 -6.267 -25.968 1.00 45.00 96 GLY A O 1
ATOM 682 N N . SER A 1 97 ? -11.591 -4.150 -26.057 1.00 58.56 97 SER A N 1
ATOM 683 C CA . SER A 1 97 ? -11.433 -3.703 -24.672 1.00 58.56 97 SER A CA 1
ATOM 684 C C . SER A 1 97 ? -11.725 -4.788 -23.616 1.00 58.56 97 SER A C 1
ATOM 686 O O . SER A 1 97 ? -12.830 -5.330 -23.583 1.00 58.56 97 SER A O 1
ATOM 688 N N . GLY A 1 98 ? -10.770 -5.050 -22.717 1.00 40.69 98 GLY A N 1
ATOM 689 C CA . GLY A 1 98 ? -11.002 -5.878 -21.532 1.00 40.69 98 GLY A CA 1
ATOM 690 C C . GLY A 1 98 ? -9.725 -6.233 -20.772 1.00 40.69 98 GLY A C 1
ATOM 691 O O . GLY A 1 98 ? -9.117 -7.260 -21.040 1.00 40.69 98 GLY A O 1
ATOM 692 N N . SER A 1 99 ? -9.339 -5.408 -19.796 1.00 46.50 99 SER A N 1
ATOM 693 C CA . SER A 1 99 ? -8.374 -5.804 -18.763 1.00 46.50 99 SER A CA 1
ATOM 694 C C . SER A 1 99 ? -9.055 -6.809 -17.828 1.00 46.50 99 SER A C 1
ATOM 696 O O . SER A 1 99 ? -10.034 -6.467 -17.163 1.00 46.50 99 SER A O 1
ATOM 698 N N . THR A 1 100 ? -8.594 -8.061 -17.811 1.00 38.56 100 THR A N 1
ATOM 699 C CA . THR A 1 100 ? -9.052 -9.080 -16.856 1.00 38.56 100 THR A CA 1
ATOM 700 C C . THR A 1 100 ? -7.933 -9.382 -15.869 1.00 38.56 100 THR A C 1
ATOM 702 O O . THR A 1 100 ? -6.993 -10.105 -16.194 1.00 38.56 100 THR A O 1
ATOM 705 N N . ALA A 1 101 ? -8.042 -8.839 -14.657 1.00 39.75 101 ALA A N 1
ATOM 706 C CA . ALA A 1 101 ? -7.264 -9.299 -13.516 1.00 39.75 101 ALA A CA 1
ATOM 707 C C . ALA A 1 101 ? -7.874 -10.616 -13.008 1.00 39.75 101 ALA A C 1
ATOM 709 O O . ALA A 1 101 ? -9.029 -10.643 -12.582 1.00 39.75 101 ALA A O 1
ATOM 710 N N . THR A 1 102 ? -7.115 -11.709 -13.078 1.00 34.66 102 THR A N 1
ATOM 711 C CA . THR A 1 102 ? -7.487 -12.986 -12.457 1.00 34.66 102 THR A CA 1
ATOM 712 C C . THR A 1 102 ? -6.845 -13.047 -11.078 1.00 34.66 102 THR A C 1
ATOM 714 O O . THR A 1 102 ? -5.635 -13.215 -10.963 1.00 34.66 102 THR A O 1
ATOM 717 N N . THR A 1 103 ? -7.648 -12.898 -10.027 1.00 41.16 103 THR A N 1
ATOM 718 C CA . THR A 1 103 ? -7.225 -13.115 -8.640 1.00 41.16 103 THR A CA 1
ATOM 719 C C . THR A 1 103 ? -7.377 -14.599 -8.307 1.00 41.16 103 THR A C 1
ATOM 721 O O . THR A 1 103 ? -8.498 -15.104 -8.242 1.00 41.16 103 THR A O 1
ATOM 724 N N . GLU A 1 104 ? -6.274 -15.314 -8.087 1.00 38.50 104 GLU A N 1
ATOM 725 C CA . GLU A 1 104 ? -6.321 -16.663 -7.514 1.00 38.50 104 GLU A CA 1
ATOM 726 C C . GLU A 1 104 ? -6.241 -16.577 -5.984 1.00 38.50 104 GLU A C 1
ATOM 728 O O . GLU A 1 104 ? -5.230 -16.179 -5.412 1.00 38.50 104 GLU A O 1
ATOM 733 N N . THR A 1 105 ? -7.326 -16.948 -5.301 1.00 37.09 105 THR A N 1
ATOM 734 C CA . THR A 1 105 ? -7.352 -17.119 -3.843 1.00 37.09 105 THR A CA 1
ATOM 735 C C . THR A 1 105 ? -7.163 -18.596 -3.525 1.00 37.09 105 THR A C 1
ATOM 737 O O . THR A 1 105 ? -8.076 -19.397 -3.730 1.00 37.09 105 THR A O 1
ATOM 740 N N . THR A 1 106 ? -5.996 -18.980 -3.004 1.00 43.19 106 THR A N 1
ATOM 741 C CA . THR A 1 106 ? -5.821 -20.330 -2.451 1.00 43.19 106 THR A CA 1
ATOM 742 C C . THR A 1 106 ? -6.261 -20.322 -0.988 1.00 43.19 106 THR A C 1
ATOM 744 O O . THR A 1 106 ? -5.738 -19.574 -0.166 1.00 43.19 106 THR A O 1
ATOM 747 N N . THR A 1 107 ? -7.281 -21.116 -0.655 1.00 47.31 107 THR A N 1
ATOM 748 C CA . THR A 1 107 ? -7.655 -21.381 0.739 1.00 47.31 107 THR A CA 1
ATOM 749 C C . THR A 1 107 ? -7.001 -22.695 1.153 1.00 47.31 107 THR A C 1
ATOM 751 O O . THR A 1 107 ? -7.312 -23.760 0.618 1.00 47.31 107 THR A O 1
ATOM 754 N N . SER A 1 108 ? -6.027 -22.618 2.058 1.00 55.34 108 SER A N 1
ATOM 755 C CA . SER A 1 108 ? -5.425 -23.797 2.676 1.00 55.34 108 SER A CA 1
ATOM 756 C C . SER A 1 108 ? -6.231 -24.144 3.923 1.00 55.34 108 SER A C 1
ATOM 758 O O . SER A 1 108 ? -6.099 -23.504 4.964 1.00 55.34 108 SER A O 1
ATOM 760 N N . ALA A 1 109 ? -7.108 -25.140 3.808 1.00 47.97 109 ALA A N 1
ATOM 761 C CA . ALA A 1 109 ? -7.720 -25.775 4.965 1.00 47.97 109 ALA A CA 1
ATOM 762 C C . ALA A 1 109 ? -6.727 -26.805 5.527 1.00 47.97 109 ALA A C 1
ATOM 764 O O . ALA A 1 109 ? -6.501 -27.850 4.916 1.00 47.97 109 ALA A O 1
ATOM 765 N N . ALA A 1 110 ? -6.113 -26.497 6.670 1.00 44.59 110 ALA A N 1
ATOM 766 C CA . ALA A 1 110 ? -5.373 -27.487 7.448 1.00 44.59 110 ALA A CA 1
ATOM 767 C C . ALA A 1 110 ? -6.360 -28.432 8.178 1.00 44.59 110 ALA A C 1
ATOM 769 O O . ALA A 1 110 ? -7.456 -27.984 8.528 1.00 44.59 110 ALA A O 1
ATOM 770 N N . PRO A 1 111 ? -6.010 -29.721 8.357 1.00 54.31 111 PRO A N 1
ATOM 771 C CA . PRO A 1 111 ? -6.909 -30.756 8.880 1.00 54.31 111 PRO A CA 1
ATOM 772 C C . PRO A 1 111 ? -7.248 -30.616 10.369 1.00 54.31 111 PRO A C 1
ATOM 774 O O . PRO A 1 111 ? -6.409 -30.085 11.132 1.00 54.31 111 PRO A O 1
#

Radius of gyration: 18.93 Å; Cα contacts (8 Å, |Δi|>4): 152; chains: 1; bounding box: 33×40×62 Å

Solvent-accessible surface area (backbone atoms only — not comparable to full-atom values): 7442 Å² total; per-residue (Å²): 116,92,78,82,80,64,97,76,82,39,80,74,44,77,44,80,49,80,44,64,48,76,47,73,45,97,87,33,76,46,82,46,59,33,48,33,41,36,29,33,53,96,77,29,39,41,33,40,36,40,31,80,44,53,36,56,85,48,73,48,74,75,76,89,50,103,86,57,84,76,66,76,58,66,47,74,52,76,51,76,48,78,47,68,64,95,81,71,72,64,99,70,84,81,85,79,93,76,91,78,86,82,84,86,82,86,81,84,81,79,135

Secondary structure (DSSP, 8-state):
-PPPPPTT--BT-EEEEEEEEEEEETTEEEEEEEEEEEEEETTEEEEEEEEEEETTTTT------TTSPPPPSEEEEEEEEEE--TT-S-SS-------------------

Mean predicted aligned error: 12.76 Å

Foldseek 3Di:
DDDDDDPPQDAPDKDWDKDWDWDADPNQIDIWIKIWIWHQHPQKIKIKIKTKDFQVSNVDDFDDDPPDDTDGSIDMDIDIDIDHDPPPPDPDDDDDDDDDDDDDDDDDDDD

pLDDT: mean 76.67, std 19.44, range [34.66, 97.81]

Sequence (111 aa):
EPVDLPEGATDGEALSVEAPGELTIHGVTEQVTAELEAQLVDGTAVVVGSIDIDFTDFGIEAPSAPVVLSVSDEATVEFQLLFTPEGNAADGADGGSGSTATTETTTSAAP